Protein AF-A0A378A666-F1 (afdb_monomer_lite)

InterPro domains:
  IPR032808 DoxX family [PF07681] (12-89)

pLDDT: mean 76.1, std 9.98, range [51.34, 89.56]

Organism: Klebsiella pneumoniae (NCBI:txid573)

Foldseek 3Di:
DPDVVVVVVVLLVVLCVVLVVLVVVLVCCVVPVVVQLVVQVVLPDPCSSCLSVVSSCLSVVLSCCLNPVVDVCNVVSVVSVVVVVVVVVCSPPPPPPPPPVVVVVVVVVVVVPPPPDPD

Secondary structure (DSSP, 8-state):
---HHHHHHHHHHHHHHHHHHHHHHHHHHHHTHHHHHHHHHHTT-SSHHHHHHHHHHHHHHHHHHHHH-SSSTHHHHHHHHHHHHHHHHHHT--------HHHHHHHHHHHHSS-----

Sequence (119 aa):
MPNSTLFFITLCLSRVLVTFFFWMAGIYGVFHFAEIVQEMVTVGLPWPVLFAAGTIFCQLAGSALIVFNPAGYGWIGSGMLIVFTLLTIPLDTPSGPSVNPGALRNSILRLNTLPWSED

Structure (mmCIF, N/CA/C/O backbone):
data_AF-A0A378A666-F1
#
_entry.id   AF-A0A378A666-F1
#
loop_
_atom_site.group_PDB
_atom_site.id
_atom_site.type_symbol
_atom_site.label_atom_id
_atom_site.label_alt_id
_atom_site.label_comp_id
_atom_site.label_asym_id
_atom_site.label_entity_id
_atom_site.label_seq_id
_atom_site.pdbx_PDB_ins_code
_atom_site.Cartn_x
_atom_site.Cartn_y
_atom_site.Cartn_z
_atom_site.occupancy
_atom_site.B_iso_or_equiv
_atom_site.auth_seq_id
_atom_site.auth_comp_id
_atom_site.auth_asym_id
_atom_site.auth_atom_id
_atom_site.pdbx_PDB_model_num
ATOM 1 N N . MET A 1 1 ? 30.221 3.432 -21.638 1.00 53.62 1 MET A N 1
ATOM 2 C CA . MET A 1 1 ? 28.786 3.720 -21.850 1.00 53.62 1 MET A CA 1
ATOM 3 C C . MET A 1 1 ? 28.004 2.635 -21.123 1.00 53.62 1 MET A C 1
ATOM 5 O O . MET A 1 1 ? 28.224 1.476 -21.458 1.00 53.62 1 MET A O 1
ATOM 9 N N . PRO A 1 2 ? 27.215 2.940 -20.077 1.00 60.75 2 PRO A N 1
ATOM 10 C CA . PRO A 1 2 ? 26.399 1.918 -19.425 1.00 60.75 2 PRO A CA 1
ATOM 11 C C . PRO A 1 2 ? 25.432 1.324 -20.453 1.00 60.75 2 PRO A C 1
ATOM 13 O O . PRO A 1 2 ? 24.867 2.047 -21.271 1.00 60.75 2 PRO A O 1
ATOM 16 N N . ASN A 1 3 ? 25.303 -0.001 -20.447 1.00 73.19 3 ASN A N 1
ATOM 17 C CA . ASN A 1 3 ? 24.468 -0.735 -21.389 1.00 73.19 3 ASN A CA 1
ATOM 18 C C . ASN A 1 3 ? 23.008 -0.306 -21.160 1.00 73.19 3 ASN A C 1
ATOM 20 O O . ASN A 1 3 ? 22.442 -0.592 -20.104 1.00 73.19 3 ASN A O 1
ATOM 24 N N . SER A 1 4 ? 22.420 0.436 -22.098 1.00 71.50 4 SER A N 1
ATOM 25 C CA . SER A 1 4 ? 21.090 1.049 -21.951 1.00 71.50 4 SER A CA 1
ATOM 26 C C . SER A 1 4 ? 20.014 0.015 -21.607 1.00 71.50 4 SER A C 1
ATOM 28 O O . SER A 1 4 ? 19.128 0.286 -20.801 1.00 71.50 4 SER A O 1
ATOM 30 N N . THR A 1 5 ? 20.157 -1.212 -22.103 1.00 76.69 5 THR A N 1
ATOM 31 C CA . THR A 1 5 ? 19.301 -2.355 -21.765 1.00 76.69 5 THR A CA 1
ATOM 32 C C . THR A 1 5 ? 19.349 -2.724 -20.278 1.00 76.69 5 THR A C 1
ATOM 34 O O . THR A 1 5 ? 18.305 -2.964 -19.675 1.00 76.69 5 THR A O 1
ATOM 37 N N . LEU A 1 6 ? 20.530 -2.715 -19.646 1.00 76.75 6 LEU A N 1
ATOM 38 C CA . LEU A 1 6 ? 20.668 -3.007 -18.210 1.00 76.75 6 LEU A CA 1
ATOM 39 C C . LEU A 1 6 ? 19.999 -1.932 -17.348 1.00 76.75 6 LEU A C 1
ATOM 41 O O . LEU A 1 6 ? 19.416 -2.248 -16.311 1.00 76.75 6 LEU A O 1
ATOM 45 N N . PHE A 1 7 ? 20.047 -0.671 -17.785 1.00 78.12 7 PHE A N 1
ATOM 46 C CA . PHE A 1 7 ? 19.391 0.433 -17.087 1.00 78.12 7 PHE A CA 1
ATOM 47 C C . PHE A 1 7 ? 17.863 0.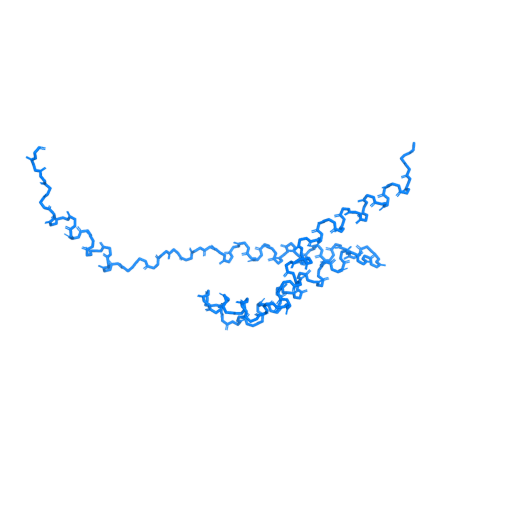280 -17.094 1.00 78.12 7 PHE A C 1
ATOM 49 O O . PHE A 1 7 ? 17.231 0.366 -16.041 1.00 78.12 7 PHE A O 1
ATOM 56 N N . PHE A 1 8 ? 17.272 -0.042 -18.250 1.00 77.06 8 PHE A N 1
ATOM 57 C CA . PHE A 1 8 ? 15.834 -0.319 -18.345 1.00 77.06 8 PHE A CA 1
ATOM 58 C C . PHE A 1 8 ? 15.418 -1.544 -17.526 1.00 77.06 8 PHE A C 1
ATOM 60 O O . PHE A 1 8 ? 14.419 -1.483 -16.808 1.00 77.06 8 PHE A O 1
ATOM 67 N N . ILE A 1 9 ? 16.200 -2.628 -17.571 1.00 81.88 9 ILE A N 1
ATOM 68 C CA . ILE A 1 9 ? 15.941 -3.832 -16.767 1.00 81.88 9 ILE A CA 1
ATOM 69 C C . ILE A 1 9 ? 15.967 -3.498 -15.272 1.00 81.88 9 ILE A C 1
ATOM 71 O O . ILE A 1 9 ? 15.044 -3.871 -14.555 1.00 81.88 9 ILE A O 1
ATOM 75 N N . THR A 1 10 ? 16.968 -2.748 -14.806 1.00 83.31 10 THR A N 1
ATOM 76 C CA . THR A 1 10 ? 17.103 -2.362 -13.389 1.00 83.31 10 THR A CA 1
ATOM 77 C C . THR A 1 10 ? 15.941 -1.471 -12.925 1.00 83.31 10 THR A C 1
ATOM 79 O O . THR A 1 10 ? 15.422 -1.641 -11.819 1.00 83.31 10 THR A O 1
ATOM 82 N N . LEU A 1 11 ? 15.466 -0.555 -13.776 1.00 80.81 11 LEU A N 1
ATOM 83 C CA . LEU A 1 11 ? 14.284 0.269 -13.491 1.00 80.81 11 LEU A CA 1
ATOM 84 C C . LEU A 1 11 ? 12.997 -0.560 -13.412 1.00 80.81 11 LEU A C 1
ATOM 86 O O . LEU A 1 11 ? 12.169 -0.328 -12.533 1.00 80.81 11 LEU A O 1
ATOM 90 N N . CYS A 1 12 ? 12.827 -1.538 -14.301 1.00 79.56 12 CYS A N 1
ATOM 91 C CA . CYS A 1 12 ? 11.683 -2.444 -14.243 1.00 79.56 12 CYS A CA 1
ATOM 92 C C . CYS A 1 12 ? 11.739 -3.322 -12.985 1.00 79.56 12 CYS A C 1
ATOM 94 O O . CYS A 1 12 ? 10.754 -3.409 -12.253 1.00 79.56 12 CYS A O 1
ATOM 96 N N . LEU A 1 13 ? 12.906 -3.905 -12.687 1.00 82.75 13 LEU A N 1
ATOM 97 C CA . LEU A 1 13 ? 13.102 -4.751 -11.509 1.00 82.75 13 LEU A CA 1
ATOM 98 C C . LEU A 1 13 ? 12.819 -3.994 -10.212 1.00 82.75 13 LEU A C 1
ATOM 100 O O . LEU A 1 13 ? 12.105 -4.498 -9.355 1.00 82.75 13 LEU A O 1
ATOM 104 N N . SER A 1 14 ? 13.350 -2.778 -10.071 1.00 82.50 14 SER A N 1
ATOM 105 C CA . SER A 1 14 ? 13.162 -1.975 -8.857 1.00 82.50 14 SER A CA 1
ATOM 106 C C . SER A 1 14 ? 11.693 -1.629 -8.610 1.00 82.50 14 SER A C 1
ATOM 108 O O . SER A 1 14 ? 11.233 -1.713 -7.475 1.00 82.50 14 SER A O 1
ATOM 110 N N . ARG A 1 15 ? 10.920 -1.325 -9.660 1.00 82.19 15 ARG A N 1
ATOM 111 C CA . ARG A 1 15 ? 9.472 -1.086 -9.540 1.00 82.19 15 ARG A CA 1
ATOM 112 C C . ARG A 1 15 ? 8.725 -2.329 -9.091 1.00 82.19 15 ARG A C 1
ATOM 114 O O . ARG A 1 15 ? 7.951 -2.250 -8.143 1.00 82.19 15 ARG A O 1
ATOM 121 N N . VAL A 1 16 ? 8.999 -3.471 -9.720 1.00 83.81 16 VAL A N 1
ATOM 122 C CA . VAL A 1 16 ? 8.386 -4.748 -9.333 1.00 83.81 16 VAL A CA 1
ATOM 123 C C . VAL A 1 16 ? 8.726 -5.078 -7.879 1.00 83.81 16 VAL A C 1
ATOM 125 O O . VAL A 1 16 ? 7.813 -5.334 -7.102 1.00 83.81 16 VAL A O 1
ATOM 128 N N . LEU A 1 17 ? 9.996 -4.963 -7.476 1.00 86.19 17 LEU A N 1
ATOM 129 C CA . LEU A 1 17 ? 10.443 -5.227 -6.104 1.00 86.19 17 LEU A CA 1
ATOM 130 C C . LEU A 1 17 ? 9.759 -4.324 -5.069 1.00 86.19 17 LEU A C 1
ATOM 132 O O . LEU A 1 17 ? 9.287 -4.821 -4.051 1.00 86.19 17 LEU A O 1
ATOM 136 N N . VAL A 1 18 ? 9.656 -3.017 -5.330 1.00 82.94 18 VAL A N 1
ATOM 137 C CA . VAL A 1 18 ? 8.990 -2.074 -4.412 1.00 82.94 18 VAL A CA 1
ATOM 138 C C . VAL A 1 18 ? 7.484 -2.344 -4.332 1.00 82.94 18 VAL A C 1
ATOM 140 O O . VAL A 1 18 ? 6.894 -2.270 -3.257 1.00 82.94 18 VAL A O 1
ATOM 143 N N . THR A 1 19 ? 6.847 -2.689 -5.453 1.00 86.44 19 THR A N 1
ATOM 144 C CA . THR A 1 19 ? 5.402 -2.974 -5.492 1.00 86.44 19 THR A CA 1
ATOM 145 C C . THR A 1 19 ? 5.020 -4.362 -4.986 1.00 86.44 19 THR A C 1
ATOM 147 O O . THR A 1 19 ? 3.859 -4.577 -4.645 1.00 86.44 19 THR A O 1
ATOM 150 N N . PHE A 1 20 ? 5.974 -5.290 -4.892 1.00 85.69 20 PHE A N 1
ATOM 151 C CA . PHE A 1 20 ? 5.718 -6.678 -4.511 1.00 85.69 20 PHE A CA 1
ATOM 152 C C . PHE A 1 20 ? 5.074 -6.799 -3.124 1.00 85.69 20 PHE A C 1
ATOM 154 O O . PHE A 1 20 ? 4.127 -7.564 -2.943 1.00 85.69 20 PHE A O 1
ATOM 161 N N . PHE A 1 21 ? 5.528 -5.987 -2.165 1.00 84.38 21 PHE A N 1
ATOM 162 C CA . PHE A 1 21 ? 4.942 -5.928 -0.825 1.00 84.38 21 PHE A CA 1
ATOM 163 C C . PHE A 1 21 ? 3.452 -5.544 -0.865 1.00 84.38 21 PHE A C 1
ATOM 165 O O . PHE A 1 21 ? 2.620 -6.186 -0.226 1.00 84.38 21 PHE A O 1
ATOM 172 N N . PHE A 1 22 ? 3.098 -4.553 -1.688 1.00 85.19 22 PHE A N 1
ATOM 173 C CA . PHE A 1 22 ? 1.717 -4.099 -1.867 1.00 85.19 22 PHE A CA 1
ATOM 174 C C . PHE A 1 22 ? 0.847 -5.116 -2.611 1.00 85.19 22 PHE A C 1
ATOM 176 O O . PHE A 1 22 ? -0.334 -5.243 -2.302 1.00 85.19 22 PHE A O 1
ATOM 183 N N . TRP A 1 23 ? 1.418 -5.867 -3.557 1.00 84.62 23 TRP A N 1
ATOM 184 C CA . TRP A 1 23 ? 0.717 -6.968 -4.225 1.00 84.62 23 TRP A CA 1
ATOM 185 C C . TRP A 1 23 ? 0.351 -8.076 -3.243 1.00 84.62 23 TRP A C 1
ATOM 187 O O . TRP A 1 23 ? -0.791 -8.526 -3.235 1.00 84.62 23 TRP A O 1
ATOM 197 N N . MET A 1 24 ? 1.292 -8.491 -2.392 1.00 84.94 24 MET A N 1
ATOM 198 C CA . MET A 1 24 ? 1.026 -9.507 -1.371 1.00 84.94 24 MET A CA 1
ATOM 199 C C . MET A 1 24 ? -0.054 -9.051 -0.386 1.00 84.94 24 MET A C 1
ATOM 201 O O . MET A 1 24 ? -0.998 -9.801 -0.141 1.00 84.94 24 MET A O 1
ATOM 205 N N . ALA A 1 25 ? 0.030 -7.813 0.106 1.00 83.81 25 ALA A N 1
ATOM 206 C CA . ALA A 1 25 ? -0.964 -7.250 1.019 1.00 83.81 25 ALA A CA 1
ATOM 207 C C . ALA A 1 25 ? -2.354 -7.099 0.366 1.00 83.81 25 ALA A C 1
ATOM 209 O O . ALA A 1 25 ? -3.364 -7.500 0.947 1.00 83.81 25 ALA A O 1
ATOM 210 N N . GLY A 1 26 ? -2.412 -6.605 -0.874 1.00 85.00 26 GLY A N 1
ATOM 211 C CA . GLY A 1 26 ? -3.665 -6.430 -1.604 1.00 85.00 26 GLY A CA 1
ATOM 212 C C . GLY A 1 26 ? -4.340 -7.760 -1.940 1.00 85.00 26 GLY A C 1
ATOM 213 O O . GLY A 1 26 ? -5.536 -7.915 -1.713 1.00 85.00 26 GLY A O 1
ATOM 214 N N . ILE A 1 27 ? -3.579 -8.748 -2.423 1.00 88.00 27 ILE A N 1
ATOM 215 C CA . ILE A 1 27 ? -4.097 -10.092 -2.718 1.00 88.00 27 ILE A CA 1
ATOM 216 C C . ILE A 1 27 ? -4.590 -10.771 -1.436 1.00 88.00 27 ILE A C 1
ATOM 218 O O . ILE A 1 27 ? -5.684 -11.335 -1.431 1.00 88.00 27 ILE A O 1
ATOM 222 N N . TYR A 1 28 ? -3.826 -10.676 -0.343 1.00 88.75 28 TYR A N 1
ATOM 223 C CA . TYR A 1 28 ? -4.255 -11.188 0.957 1.00 88.75 28 TYR A CA 1
ATOM 224 C C . TYR A 1 28 ? -5.600 -10.591 1.370 1.00 88.75 28 TYR A C 1
ATOM 226 O O . TYR A 1 28 ? -6.504 -11.337 1.744 1.00 88.75 28 TYR A O 1
ATOM 234 N N . GLY A 1 29 ? -5.764 -9.273 1.226 1.00 83.06 29 GLY A N 1
ATOM 235 C CA . GLY A 1 29 ? -7.003 -8.604 1.600 1.00 83.06 29 GLY A CA 1
ATOM 236 C C . GLY A 1 29 ? -8.196 -8.891 0.695 1.00 83.06 29 GLY A C 1
ATOM 237 O O . GLY A 1 29 ? -9.325 -8.879 1.179 1.00 83.06 29 GLY A O 1
ATOM 238 N N . VAL A 1 30 ? -7.981 -9.224 -0.580 1.00 87.38 30 VAL A N 1
ATOM 239 C CA . VAL A 1 30 ? -9.063 -9.713 -1.453 1.00 87.38 30 VAL A CA 1
ATOM 240 C C . VAL A 1 30 ? -9.582 -11.071 -0.971 1.00 87.38 30 VAL A C 1
ATOM 242 O O . VAL A 1 30 ? -10.793 -11.285 -0.952 1.00 87.38 30 VAL A O 1
ATOM 245 N N . PHE A 1 31 ? -8.693 -11.980 -0.560 1.00 89.56 31 PHE A N 1
ATOM 246 C CA . PHE A 1 31 ? -9.088 -13.320 -0.112 1.00 89.56 31 PHE A CA 1
ATOM 247 C C . PHE A 1 31 ? -9.587 -13.360 1.340 1.00 89.56 31 PHE A C 1
ATOM 249 O O . PHE A 1 31 ? -10.517 -14.106 1.636 1.00 89.56 31 PHE A O 1
ATOM 256 N N . HIS A 1 32 ? -9.031 -12.530 2.224 1.00 87.62 32 HIS A N 1
ATOM 257 C CA . HIS A 1 32 ? -9.361 -12.476 3.656 1.00 87.62 32 HIS A CA 1
ATOM 258 C C . HIS A 1 32 ? -10.107 -11.185 4.016 1.00 87.62 32 HIS A C 1
ATOM 260 O O . HIS A 1 32 ? -9.911 -10.600 5.080 1.00 87.62 32 HIS A O 1
ATOM 266 N N . PHE A 1 33 ? -10.987 -10.721 3.123 1.00 85.75 33 PHE A N 1
ATOM 267 C CA . PHE A 1 33 ? -11.710 -9.460 3.305 1.00 85.75 33 PHE A CA 1
ATOM 268 C C . PHE A 1 33 ? -12.516 -9.423 4.610 1.00 85.75 33 PHE A C 1
ATOM 270 O O . PHE A 1 33 ? -12.515 -8.418 5.316 1.00 85.75 33 PHE A O 1
ATOM 277 N N . ALA A 1 34 ? -13.181 -10.531 4.949 1.00 83.44 34 ALA A N 1
ATOM 278 C CA . ALA A 1 34 ? -13.995 -10.633 6.156 1.00 83.44 34 ALA A CA 1
ATOM 279 C C . ALA A 1 34 ? -13.162 -10.464 7.436 1.00 83.44 34 ALA A C 1
ATOM 281 O O . ALA A 1 34 ? -13.587 -9.755 8.343 1.00 83.44 34 ALA A O 1
ATOM 282 N N . GLU A 1 35 ? -11.967 -11.057 7.481 1.00 84.75 35 GLU A N 1
ATOM 283 C CA . GLU A 1 35 ? -11.050 -10.939 8.618 1.00 84.75 35 GLU A CA 1
ATOM 284 C C . GLU A 1 35 ? -10.578 -9.492 8.785 1.00 84.75 35 GLU A C 1
ATOM 286 O O . GLU A 1 35 ? -10.670 -8.938 9.875 1.00 84.75 35 GLU A O 1
ATOM 291 N N . ILE A 1 36 ? -10.195 -8.825 7.690 1.00 83.12 36 ILE A N 1
ATOM 292 C CA . ILE A 1 36 ? -9.774 -7.415 7.723 1.00 83.12 36 ILE A CA 1
ATOM 293 C C . ILE A 1 36 ? -10.907 -6.502 8.203 1.00 83.12 36 ILE A C 1
ATOM 295 O O . ILE A 1 36 ? -10.676 -5.581 8.985 1.00 83.12 36 ILE A O 1
ATOM 299 N N . VAL A 1 37 ? -12.142 -6.746 7.760 1.00 85.19 37 VAL A N 1
ATOM 300 C CA . VAL A 1 37 ? -13.300 -5.981 8.238 1.00 85.19 37 VAL A CA 1
ATOM 301 C C . VAL A 1 37 ? -13.537 -6.228 9.727 1.00 85.19 37 VAL A C 1
ATOM 303 O O . VAL A 1 37 ? -13.837 -5.271 10.438 1.00 85.19 37 VAL A O 1
ATOM 306 N N . GLN A 1 38 ? -13.385 -7.464 10.215 1.00 82.44 38 GLN A N 1
ATOM 307 C CA . GLN A 1 38 ? -13.514 -7.754 11.645 1.00 82.44 38 GLN A CA 1
ATOM 308 C C . GLN A 1 38 ? -12.451 -7.034 12.473 1.00 82.44 38 GLN A C 1
ATOM 310 O O . GLN A 1 38 ? -12.811 -6.422 13.475 1.00 82.44 38 GLN A O 1
ATOM 315 N N . GLU A 1 39 ? -11.195 -7.012 12.029 1.00 81.25 39 GLU A N 1
ATOM 316 C CA . GLU A 1 39 ? -10.137 -6.237 12.691 1.00 81.25 39 GLU A CA 1
ATOM 317 C C . GLU A 1 39 ? -10.448 -4.729 12.691 1.00 81.25 39 GLU A C 1
ATOM 319 O O . GLU A 1 39 ? -10.248 -4.027 13.675 1.00 81.25 39 GLU A O 1
ATOM 324 N N . MET A 1 40 ? -11.040 -4.188 11.626 1.00 80.00 40 MET A N 1
ATOM 325 C CA . MET A 1 40 ? -11.441 -2.773 11.621 1.00 80.00 40 MET A CA 1
ATOM 326 C C . MET A 1 40 ? -12.664 -2.485 12.508 1.00 80.00 40 MET A C 1
ATOM 328 O O . MET A 1 40 ? -12.819 -1.366 13.005 1.00 80.00 40 MET A O 1
ATOM 332 N N . VAL A 1 41 ? -13.529 -3.482 12.725 1.00 80.75 41 VAL A N 1
ATOM 333 C CA . VAL A 1 41 ? -14.641 -3.410 13.685 1.00 80.75 41 VAL A CA 1
ATOM 334 C C . VAL A 1 41 ? -14.115 -3.437 15.121 1.00 80.75 41 VAL A C 1
ATOM 336 O O . VAL A 1 41 ? -14.611 -2.668 15.943 1.00 80.75 41 VAL A O 1
ATOM 339 N N . THR A 1 42 ? -13.112 -4.266 15.434 1.00 75.75 42 THR A N 1
ATOM 340 C CA . THR A 1 42 ? -12.510 -4.320 16.782 1.00 75.75 42 THR A CA 1
ATOM 341 C C . THR A 1 42 ? -11.777 -3.025 17.131 1.00 75.75 42 THR A C 1
ATOM 343 O O . THR A 1 42 ? -11.839 -2.587 18.279 1.00 75.75 42 THR A O 1
ATOM 346 N N . VAL A 1 43 ? -11.173 -2.361 16.140 1.00 75.44 43 VAL A N 1
ATOM 347 C CA . VAL A 1 43 ? -10.547 -1.032 16.284 1.00 75.44 43 VAL A CA 1
ATOM 348 C C . VAL A 1 43 ? -11.593 0.101 16.375 1.00 75.44 43 VAL A C 1
ATOM 350 O O . VAL A 1 43 ? -11.274 1.221 16.768 1.00 75.44 43 VAL A O 1
ATOM 353 N N . GLY A 1 44 ? -12.870 -0.176 16.086 1.00 74.56 44 GLY A N 1
ATOM 354 C CA . GLY A 1 44 ? -13.972 0.773 16.277 1.00 74.56 44 GLY A CA 1
ATOM 355 C C . GLY A 1 44 ? -14.096 1.838 15.183 1.00 74.56 44 GLY A C 1
ATOM 356 O O . GLY A 1 44 ? -14.631 2.920 15.438 1.00 74.56 44 GLY A O 1
ATOM 357 N N . LEU A 1 45 ? -13.619 1.563 13.962 1.00 73.94 45 LEU A N 1
ATOM 358 C CA . LEU A 1 45 ? -13.767 2.503 12.848 1.00 73.94 45 LEU A CA 1
ATOM 359 C C . LEU A 1 45 ? -15.250 2.672 12.470 1.00 73.94 45 LEU A C 1
ATOM 361 O O . LEU A 1 45 ? -15.965 1.676 12.358 1.00 73.94 45 LEU A O 1
ATOM 365 N N . PRO A 1 46 ? -15.722 3.903 12.186 1.00 74.56 46 PRO A N 1
ATOM 366 C CA . PRO A 1 46 ? -17.129 4.156 11.886 1.00 74.56 46 PRO A CA 1
ATOM 367 C C . PRO A 1 46 ? -17.615 3.426 10.628 1.00 74.56 46 PRO A C 1
ATOM 369 O O . PRO A 1 46 ? -18.771 3.024 10.608 1.00 74.56 46 PRO A O 1
ATOM 372 N N . TRP A 1 47 ? -16.753 3.209 9.618 1.00 78.19 47 TRP A N 1
ATOM 373 C CA . TRP A 1 47 ? -17.077 2.562 8.329 1.00 78.19 47 TRP A CA 1
ATOM 374 C C . TRP A 1 47 ? -16.040 1.482 7.915 1.00 78.19 47 TRP A C 1
ATOM 376 O O . TRP A 1 47 ? -15.324 1.638 6.922 1.00 78.19 47 TRP A O 1
ATOM 386 N N . PRO A 1 48 ? -15.961 0.350 8.638 1.00 79.44 48 PRO A N 1
ATOM 387 C CA . PRO A 1 48 ? -14.867 -0.626 8.527 1.00 79.44 48 PRO A CA 1
ATOM 388 C C . PRO A 1 48 ? -14.785 -1.288 7.143 1.00 79.44 48 PRO A C 1
ATOM 390 O O . PRO A 1 48 ? -13.702 -1.492 6.605 1.00 79.44 48 PRO A O 1
ATOM 393 N N . VAL A 1 49 ? -15.930 -1.532 6.502 1.00 83.31 49 VAL A N 1
ATOM 394 C CA . VAL A 1 49 ? -15.999 -2.119 5.152 1.00 83.31 49 VAL A CA 1
ATOM 395 C C . VAL A 1 49 ? -15.366 -1.206 4.099 1.00 83.31 49 VAL A C 1
ATOM 397 O O . VAL A 1 49 ? -14.668 -1.681 3.206 1.00 83.31 49 VAL A O 1
ATOM 400 N N . LEU A 1 50 ? -15.581 0.109 4.198 1.00 83.50 50 LEU A N 1
ATOM 401 C CA . LEU A 1 50 ? -15.076 1.064 3.210 1.00 83.50 50 LEU A CA 1
ATOM 402 C C . LEU A 1 50 ? -13.600 1.377 3.405 1.00 83.50 50 LEU A C 1
ATOM 404 O O . LEU A 1 50 ? -12.888 1.545 2.418 1.00 83.50 50 LEU A O 1
ATOM 408 N N . PHE A 1 51 ? -13.120 1.380 4.647 1.00 82.50 51 PHE A N 1
ATOM 409 C CA . PHE A 1 51 ? -11.689 1.474 4.922 1.00 82.50 51 PHE A CA 1
ATOM 410 C C . PHE A 1 51 ? -10.937 0.216 4.465 1.00 82.50 51 PHE A C 1
ATOM 412 O O . PHE A 1 51 ? -9.890 0.345 3.826 1.00 82.50 51 PHE A O 1
ATOM 419 N N . ALA A 1 52 ? -11.489 -0.982 4.688 1.00 85.12 52 ALA A N 1
ATOM 420 C CA . ALA A 1 52 ? -10.910 -2.234 4.198 1.00 85.12 52 ALA A CA 1
ATOM 421 C C . ALA A 1 52 ? -10.862 -2.259 2.664 1.00 85.12 52 ALA A C 1
ATOM 423 O O . ALA A 1 52 ? -9.803 -2.466 2.069 1.00 85.12 52 ALA A O 1
ATOM 424 N N . ALA A 1 53 ? -11.991 -1.966 2.012 1.00 85.38 53 ALA A N 1
ATOM 425 C CA . ALA A 1 53 ? -12.076 -1.938 0.555 1.00 85.38 53 ALA A CA 1
ATOM 426 C C . ALA A 1 53 ? -11.177 -0.850 -0.054 1.00 85.38 53 ALA A C 1
ATOM 428 O O . ALA A 1 53 ? -10.474 -1.112 -1.028 1.00 85.38 53 ALA A O 1
ATOM 429 N N . GLY A 1 54 ? -11.148 0.349 0.537 1.00 85.56 54 GLY A N 1
ATOM 430 C CA . GLY A 1 54 ? -10.292 1.454 0.103 1.00 85.56 54 GLY A CA 1
ATOM 431 C C . GLY A 1 54 ? -8.803 1.137 0.241 1.00 85.56 54 GLY A C 1
ATOM 432 O O . GLY A 1 54 ? -8.024 1.468 -0.650 1.00 85.56 54 GLY A O 1
ATOM 433 N N . THR A 1 55 ? -8.419 0.427 1.303 1.00 86.38 55 THR A N 1
ATOM 434 C CA . THR A 1 55 ? -7.049 -0.057 1.521 1.00 86.38 55 THR A CA 1
ATOM 435 C C . THR A 1 55 ? -6.633 -1.050 0.443 1.00 86.38 55 THR A C 1
ATOM 437 O O . THR A 1 55 ? -5.622 -0.849 -0.228 1.00 86.38 55 THR A O 1
ATOM 440 N N . ILE A 1 56 ? -7.441 -2.086 0.224 1.00 88.19 56 ILE A N 1
ATOM 441 C CA . ILE A 1 56 ? -7.170 -3.124 -0.778 1.00 88.19 56 ILE A CA 1
ATOM 442 C C . ILE A 1 56 ? -7.107 -2.508 -2.175 1.00 88.19 56 ILE A C 1
ATOM 444 O O . ILE A 1 56 ? -6.171 -2.771 -2.933 1.00 88.19 56 ILE A O 1
ATOM 448 N N . PHE A 1 57 ? -8.061 -1.631 -2.492 1.00 88.25 57 PHE A N 1
ATOM 449 C CA . PHE A 1 57 ? -8.079 -0.897 -3.749 1.00 88.25 57 PHE A CA 1
ATOM 450 C C . PHE A 1 57 ? -6.832 -0.027 -3.908 1.00 88.25 57 PHE A C 1
ATOM 452 O O . PHE A 1 57 ? -6.207 -0.060 -4.961 1.00 88.25 57 PHE A O 1
ATOM 459 N N . CYS A 1 58 ? -6.422 0.713 -2.876 1.00 87.75 58 CYS A N 1
ATOM 460 C CA . CYS A 1 58 ? -5.232 1.556 -2.935 1.00 87.75 58 CYS A CA 1
ATOM 461 C C . CYS A 1 58 ? -3.961 0.734 -3.183 1.00 87.75 58 CYS A C 1
ATOM 463 O O . CYS A 1 58 ? -3.163 1.083 -4.055 1.00 87.75 58 CYS A O 1
ATOM 465 N N . GLN A 1 59 ? -3.806 -0.385 -2.475 1.00 86.62 59 GLN A N 1
ATOM 466 C CA . GLN A 1 59 ? -2.643 -1.259 -2.596 1.00 86.62 59 GLN A CA 1
ATOM 467 C C . GLN A 1 59 ? -2.571 -1.921 -3.976 1.00 86.62 59 GLN A C 1
ATOM 469 O O . GLN A 1 59 ? -1.516 -1.882 -4.610 1.00 86.62 59 GLN A O 1
ATOM 474 N N . LEU A 1 60 ? -3.680 -2.461 -4.490 1.00 86.69 60 LEU A N 1
ATOM 475 C CA . LEU A 1 60 ? -3.732 -3.094 -5.815 1.00 86.69 60 LEU A CA 1
ATOM 476 C C . LEU A 1 60 ? -3.667 -2.077 -6.958 1.00 86.69 60 LEU A C 1
ATOM 478 O O . LEU A 1 60 ? -2.853 -2.230 -7.865 1.00 86.69 60 LEU A O 1
ATOM 482 N N . ALA A 1 61 ? -4.479 -1.020 -6.921 1.00 84.81 61 ALA A N 1
ATOM 483 C CA . ALA A 1 61 ? -4.517 -0.022 -7.987 1.00 84.81 61 ALA A CA 1
ATOM 484 C C . ALA A 1 61 ? -3.229 0.812 -8.030 1.00 84.81 61 ALA A C 1
ATOM 486 O O . ALA A 1 61 ? -2.687 1.040 -9.111 1.00 84.81 61 ALA A O 1
ATOM 487 N N . GLY A 1 62 ? -2.700 1.224 -6.871 1.00 81.00 62 GLY A N 1
ATOM 488 C CA . GLY A 1 62 ? -1.458 1.995 -6.772 1.00 81.00 62 GLY A CA 1
ATOM 489 C C . GLY A 1 62 ? -0.240 1.200 -7.240 1.00 81.00 62 GLY A C 1
ATOM 490 O O . GLY A 1 62 ? 0.579 1.716 -8.005 1.00 81.00 62 GLY A O 1
ATOM 491 N N . SER A 1 63 ? -0.147 -0.076 -6.856 1.00 82.31 63 SER A N 1
ATOM 492 C CA . SER A 1 63 ? 0.937 -0.954 -7.305 1.00 82.31 63 SER A CA 1
ATOM 493 C C . SER A 1 63 ? 0.823 -1.322 -8.788 1.00 82.31 63 SER A C 1
ATOM 495 O O . SER A 1 63 ? 1.826 -1.267 -9.503 1.00 82.31 63 SER A O 1
ATOM 497 N N . ALA A 1 64 ? -0.382 -1.607 -9.290 1.00 82.31 64 ALA A N 1
ATOM 498 C CA . ALA A 1 64 ? -0.614 -1.838 -10.714 1.00 82.31 64 ALA A CA 1
ATOM 499 C C . ALA A 1 64 ? -0.230 -0.608 -11.555 1.00 82.31 64 ALA A C 1
ATOM 501 O O . ALA A 1 64 ? 0.451 -0.757 -12.569 1.00 82.31 64 ALA A O 1
ATOM 502 N N . LEU A 1 65 ? -0.570 0.612 -11.116 1.00 81.94 65 LEU A N 1
ATOM 503 C CA . LEU A 1 65 ? -0.196 1.845 -11.823 1.00 81.94 65 LEU A CA 1
ATOM 504 C C . LEU A 1 65 ? 1.327 2.021 -11.955 1.00 81.94 65 LEU A C 1
ATOM 506 O O . LEU A 1 65 ? 1.811 2.462 -13.001 1.00 81.94 65 LEU A O 1
ATOM 510 N N . ILE A 1 66 ? 2.084 1.681 -10.905 1.00 81.38 66 ILE A N 1
ATOM 511 C CA . ILE A 1 66 ? 3.554 1.767 -10.897 1.00 81.38 66 ILE A CA 1
ATOM 512 C C . ILE A 1 66 ? 4.174 0.733 -11.846 1.00 81.38 66 ILE A C 1
ATOM 514 O O . ILE A 1 66 ? 5.132 1.060 -12.554 1.00 81.38 66 ILE A O 1
ATOM 518 N N . VAL A 1 67 ? 3.633 -0.492 -11.879 1.00 77.50 67 VAL A N 1
ATOM 519 C CA . VAL A 1 67 ? 4.133 -1.586 -12.731 1.00 77.50 67 VAL A CA 1
ATOM 520 C C . VAL A 1 67 ? 3.800 -1.345 -14.202 1.00 77.50 67 VAL A C 1
ATOM 522 O O . VAL A 1 67 ? 4.693 -1.415 -15.045 1.00 77.50 67 VAL A O 1
ATOM 525 N N . PHE A 1 68 ? 2.544 -1.019 -14.522 1.00 73.75 68 PHE A N 1
ATOM 526 C CA . PHE A 1 68 ? 2.114 -0.821 -15.909 1.00 73.75 68 PHE A CA 1
ATOM 527 C C . PHE A 1 68 ? 2.689 0.452 -16.537 1.00 73.75 68 PHE A C 1
ATOM 529 O O . PHE A 1 68 ? 2.828 0.497 -17.755 1.00 73.75 68 PHE A O 1
ATOM 536 N N . ASN A 1 69 ? 3.017 1.471 -15.728 1.00 71.75 69 ASN A N 1
ATOM 537 C CA . ASN A 1 69 ? 3.638 2.742 -16.127 1.00 71.75 69 ASN A CA 1
ATOM 538 C C . ASN A 1 69 ? 3.345 3.193 -17.584 1.00 71.75 69 ASN A C 1
ATOM 540 O O . ASN A 1 69 ? 4.286 3.407 -18.356 1.00 71.75 69 ASN A O 1
ATOM 544 N N . PRO A 1 70 ? 2.069 3.365 -17.979 1.00 61.22 70 PRO A N 1
ATOM 545 C CA . PRO A 1 70 ? 1.698 3.510 -19.388 1.00 61.22 70 PRO A CA 1
ATOM 546 C C . PRO A 1 70 ? 2.243 4.781 -20.066 1.00 61.22 70 PRO A C 1
ATOM 548 O O . PRO A 1 70 ? 2.339 4.817 -21.286 1.00 61.22 70 PRO A O 1
ATOM 551 N N . ALA A 1 71 ? 2.633 5.815 -19.304 1.00 58.50 71 ALA A N 1
ATOM 552 C CA . ALA A 1 71 ? 3.221 7.049 -19.851 1.00 58.50 71 ALA A CA 1
ATOM 553 C C . ALA A 1 71 ? 4.081 7.852 -18.843 1.00 58.50 71 ALA A C 1
ATOM 555 O O . ALA A 1 71 ? 4.198 9.068 -18.955 1.00 58.50 71 ALA A O 1
ATOM 556 N N . GLY A 1 72 ? 4.660 7.211 -17.818 1.00 64.94 72 GLY A N 1
ATOM 557 C CA . GLY A 1 72 ? 5.381 7.914 -16.735 1.00 64.94 72 GLY A CA 1
ATOM 558 C C . GLY A 1 72 ? 4.526 8.229 -15.497 1.00 64.94 72 GLY A C 1
ATOM 559 O O . GLY A 1 72 ? 5.041 8.735 -14.502 1.00 64.94 72 GLY A O 1
ATOM 560 N N . TYR A 1 73 ? 3.241 7.861 -15.513 1.00 65.31 73 TYR A N 1
ATOM 561 C CA . TYR A 1 73 ? 2.294 8.064 -14.409 1.00 65.31 73 TYR A CA 1
ATOM 562 C C . TYR A 1 73 ? 2.526 7.179 -13.175 1.00 65.31 73 TYR A C 1
ATOM 564 O O . TYR A 1 73 ? 1.742 7.248 -12.229 1.00 65.31 73 TYR A O 1
ATOM 572 N N . GLY A 1 74 ? 3.609 6.394 -13.121 1.00 70.56 74 GLY A N 1
ATOM 573 C CA . GLY A 1 74 ? 3.984 5.665 -11.904 1.00 70.56 74 GLY A CA 1
ATOM 574 C C . GLY A 1 74 ? 4.092 6.574 -10.668 1.00 70.56 74 GLY A C 1
ATOM 575 O O . GLY A 1 74 ? 3.805 6.136 -9.561 1.00 70.56 74 GLY A O 1
ATOM 576 N N . TRP A 1 75 ? 4.384 7.865 -10.863 1.00 74.44 75 TRP A N 1
ATOM 577 C CA . TRP A 1 75 ? 4.401 8.884 -9.808 1.00 74.44 75 TRP A CA 1
ATOM 578 C C . TRP A 1 75 ? 3.049 9.066 -9.109 1.00 74.44 75 TRP A C 1
ATOM 580 O O . TRP A 1 75 ? 3.020 9.277 -7.900 1.00 74.44 75 TRP A O 1
ATOM 590 N N . ILE A 1 76 ? 1.935 8.946 -9.841 1.00 79.38 76 ILE A N 1
ATOM 591 C CA . ILE A 1 76 ? 0.587 9.041 -9.261 1.00 79.38 76 ILE A CA 1
ATOM 592 C C . ILE A 1 76 ? 0.331 7.832 -8.360 1.00 79.38 76 ILE A C 1
ATOM 594 O O . ILE A 1 76 ? -0.128 7.997 -7.233 1.00 79.38 76 ILE A O 1
ATOM 598 N N . GLY A 1 77 ? 0.701 6.632 -8.817 1.00 78.31 77 GLY A N 1
ATOM 599 C CA . GLY A 1 77 ? 0.613 5.417 -8.004 1.00 78.31 77 GLY A CA 1
ATOM 600 C C . GLY A 1 77 ? 1.469 5.508 -6.738 1.00 78.31 77 GLY A C 1
ATOM 601 O O . GLY A 1 77 ? 0.983 5.220 -5.646 1.00 78.31 77 GLY A O 1
ATOM 602 N N . SER A 1 78 ? 2.711 5.993 -6.853 1.00 79.50 78 SER A N 1
ATOM 603 C CA . SER A 1 78 ? 3.591 6.203 -5.695 1.00 79.50 78 SER A CA 1
ATOM 604 C C . SER A 1 78 ? 3.040 7.247 -4.725 1.00 79.50 78 SER A C 1
ATOM 606 O O . SER A 1 78 ? 3.054 7.008 -3.522 1.00 79.50 78 SER A O 1
ATOM 608 N N . GLY A 1 79 ? 2.508 8.368 -5.219 1.00 81.69 79 GLY A N 1
ATOM 609 C CA . GLY A 1 79 ? 1.876 9.387 -4.380 1.00 81.69 79 GLY A CA 1
ATOM 610 C C . GLY A 1 79 ? 0.675 8.839 -3.610 1.00 81.69 79 GLY A C 1
ATOM 611 O O . GLY A 1 79 ? 0.560 9.072 -2.409 1.00 81.69 79 GLY A O 1
ATOM 612 N N . MET A 1 80 ? -0.170 8.043 -4.269 1.00 82.19 80 MET A N 1
ATOM 613 C CA . MET A 1 80 ? -1.336 7.422 -3.637 1.00 82.19 80 MET A CA 1
ATOM 614 C C . MET A 1 80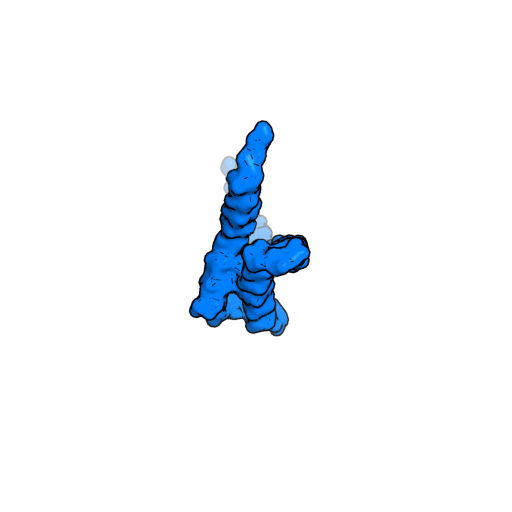 ? -0.930 6.454 -2.516 1.00 82.19 80 MET A C 1
ATOM 616 O O . MET A 1 80 ? -1.494 6.519 -1.426 1.00 82.19 80 MET A O 1
ATOM 620 N N . LEU A 1 81 ? 0.091 5.619 -2.749 1.00 82.38 81 LEU A N 1
ATOM 621 C CA . LEU A 1 81 ? 0.612 4.687 -1.742 1.00 82.38 81 LEU A CA 1
ATOM 622 C C . LEU A 1 81 ? 1.313 5.404 -0.579 1.00 82.38 81 LEU A C 1
ATOM 624 O O . LEU A 1 81 ? 1.155 4.987 0.567 1.00 82.38 81 LEU A O 1
ATOM 628 N N . ILE A 1 82 ? 2.057 6.484 -0.840 1.00 82.88 82 ILE A N 1
ATOM 629 C CA . ILE A 1 82 ? 2.719 7.283 0.207 1.00 82.88 82 ILE A CA 1
ATOM 630 C C . ILE A 1 82 ? 1.680 7.952 1.103 1.00 82.88 82 ILE A C 1
ATOM 632 O O . ILE A 1 82 ? 1.786 7.856 2.322 1.00 82.88 82 ILE A O 1
ATOM 636 N N . VAL A 1 83 ? 0.672 8.599 0.512 1.00 84.44 83 VAL A N 1
ATOM 637 C CA . VAL A 1 83 ? -0.415 9.237 1.267 1.00 84.44 83 VAL A CA 1
ATOM 638 C C . VAL A 1 83 ? -1.166 8.189 2.079 1.00 84.44 83 VAL A C 1
ATOM 640 O O . VAL A 1 83 ? -1.352 8.377 3.274 1.00 84.44 83 VAL A O 1
ATOM 643 N N . PHE A 1 84 ? -1.517 7.055 1.471 1.00 82.31 84 PHE A N 1
ATOM 644 C CA . PHE A 1 84 ? -2.145 5.941 2.177 1.00 82.31 84 PHE A CA 1
ATOM 645 C C . PHE A 1 84 ? -1.309 5.476 3.379 1.00 82.31 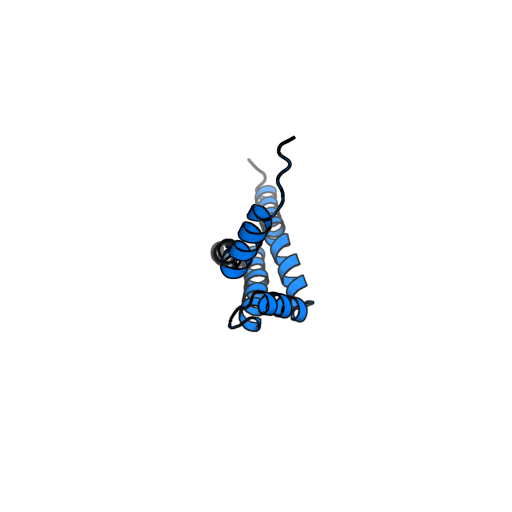84 PHE A C 1
ATOM 647 O O . PHE A 1 84 ? -1.822 5.414 4.491 1.00 82.31 84 PHE A O 1
ATOM 654 N N . THR A 1 85 ? -0.008 5.255 3.177 1.00 80.69 85 THR A N 1
ATOM 655 C CA . THR A 1 85 ? 0.917 4.814 4.233 1.00 80.69 85 THR A CA 1
ATOM 656 C C . THR A 1 85 ? 1.024 5.852 5.357 1.00 80.69 85 THR A C 1
ATOM 658 O O . THR A 1 85 ? 0.942 5.509 6.537 1.00 80.69 85 THR A O 1
ATOM 661 N N . LEU A 1 86 ? 1.153 7.134 5.002 1.00 79.50 86 LEU A N 1
ATOM 662 C CA . LEU A 1 86 ? 1.193 8.251 5.948 1.00 79.50 86 LEU A CA 1
ATOM 663 C C . LEU A 1 86 ? -0.114 8.449 6.703 1.00 79.50 86 LEU A C 1
ATOM 665 O O . LEU A 1 86 ? -0.067 8.984 7.800 1.00 79.50 86 LEU A O 1
ATOM 669 N N . LEU A 1 87 ? -1.257 8.066 6.137 1.00 73.88 87 LEU A N 1
ATOM 670 C CA . LEU A 1 87 ? -2.530 8.090 6.850 1.00 73.88 87 LEU A CA 1
ATOM 671 C C . LEU A 1 87 ? -2.656 6.889 7.787 1.00 73.88 87 LEU A C 1
ATOM 673 O O . LEU A 1 87 ? -3.200 7.043 8.870 1.00 73.88 87 LEU A O 1
ATOM 677 N N . THR A 1 88 ? -2.127 5.721 7.425 1.00 68.38 88 THR A N 1
ATOM 678 C CA . THR A 1 88 ? -2.196 4.526 8.280 1.00 68.38 88 THR A CA 1
ATOM 679 C C . THR A 1 88 ? -1.249 4.560 9.484 1.00 68.38 88 THR A C 1
ATOM 681 O O . THR A 1 88 ? -1.625 4.069 10.539 1.00 68.38 88 THR A O 1
ATOM 684 N N . ILE A 1 89 ? -0.065 5.179 9.384 1.00 71.81 89 ILE A N 1
ATOM 685 C CA . ILE A 1 89 ? 0.894 5.280 10.507 1.00 71.81 89 ILE A CA 1
ATOM 686 C C . ILE A 1 89 ? 0.333 6.038 11.739 1.00 71.81 89 ILE A C 1
ATOM 688 O O . ILE A 1 89 ? 0.464 5.532 12.850 1.00 71.81 89 ILE A O 1
ATOM 692 N N . PRO A 1 90 ? -0.278 7.234 11.612 1.00 62.44 90 PRO A N 1
ATOM 693 C CA . PRO A 1 90 ? -0.806 7.981 12.753 1.00 62.44 90 PRO A CA 1
ATOM 694 C C . PRO A 1 90 ? -2.131 7.431 13.299 1.00 62.44 90 PRO A C 1
ATOM 696 O O . PRO A 1 90 ? -2.509 7.816 14.404 1.00 62.44 90 PRO A O 1
ATOM 699 N N . LEU A 1 91 ? -2.831 6.541 12.582 1.00 57.09 91 LEU A N 1
ATOM 700 C CA . LEU A 1 91 ? -4.078 5.929 13.071 1.00 57.09 91 LEU A CA 1
ATOM 701 C C . LEU A 1 91 ? -3.848 4.917 14.202 1.00 57.09 91 LEU A C 1
ATOM 703 O O . LEU A 1 91 ? -4.743 4.727 15.015 1.00 57.09 91 LEU A O 1
ATOM 707 N N . ASP A 1 92 ? -2.643 4.355 14.309 1.00 55.50 92 ASP A N 1
ATOM 708 C CA . ASP A 1 92 ? -2.218 3.518 15.438 1.00 55.50 92 ASP A CA 1
ATOM 709 C C . ASP A 1 92 ? -1.665 4.338 16.614 1.00 55.50 92 ASP A C 1
ATOM 711 O O . ASP A 1 92 ? -1.032 3.785 17.516 1.00 55.50 92 ASP A O 1
ATOM 715 N N . THR A 1 93 ? -1.882 5.663 16.653 1.00 51.50 93 THR A N 1
ATOM 716 C CA . THR A 1 93 ? -1.642 6.385 17.906 1.00 51.50 93 THR A CA 1
ATOM 717 C C . THR A 1 93 ? -2.650 5.882 18.932 1.00 51.50 93 THR A C 1
ATOM 719 O O . THR A 1 93 ? -3.851 6.115 18.772 1.00 51.50 93 THR A O 1
ATOM 722 N N . PRO A 1 94 ? -2.202 5.189 19.996 1.00 52.94 94 PRO A N 1
ATOM 723 C CA . PRO A 1 94 ? -3.113 4.736 21.017 1.00 52.94 94 PRO A CA 1
ATOM 724 C C . PRO A 1 94 ? -3.693 6.008 21.619 1.00 52.94 94 PRO A C 1
ATOM 726 O O . PRO A 1 94 ? -2.971 6.791 22.247 1.00 52.94 94 PRO A O 1
ATOM 729 N N . SER A 1 95 ? -5.002 6.221 21.483 1.00 57.66 95 SER A N 1
ATOM 730 C CA . SER A 1 95 ? -5.704 6.833 22.600 1.00 57.66 95 SER A CA 1
ATOM 731 C C . SER A 1 95 ? -5.307 5.961 23.784 1.00 57.66 95 SER A C 1
ATOM 733 O O . SER A 1 95 ? -5.607 4.765 23.769 1.00 57.66 95 SER A O 1
ATOM 735 N N . GLY A 1 96 ? -4.476 6.507 24.677 1.00 58.47 96 GLY A N 1
ATOM 736 C CA . GLY A 1 96 ? -3.820 5.744 25.734 1.00 58.47 96 GLY A CA 1
ATOM 737 C C . GLY A 1 96 ? -4.815 4.853 26.476 1.00 58.47 96 GLY A C 1
ATOM 738 O O . GLY A 1 96 ? -6.021 5.106 26.386 1.00 58.47 96 GLY A O 1
ATOM 739 N N . PRO A 1 97 ? -4.344 3.820 27.206 1.00 56.06 97 PRO A N 1
ATOM 740 C CA . PRO A 1 97 ? -5.234 2.946 27.959 1.00 56.06 97 PRO A CA 1
ATOM 741 C C . PRO A 1 97 ? -6.259 3.823 28.664 1.00 56.06 97 PRO A C 1
ATOM 743 O O . PRO A 1 97 ? -5.883 4.810 29.301 1.00 56.06 97 PRO A O 1
ATOM 746 N N . SER A 1 98 ? -7.544 3.535 28.473 1.00 59.44 98 SER A N 1
ATOM 747 C CA . SER A 1 98 ? -8.627 4.180 29.199 1.00 59.44 98 SER A CA 1
ATOM 748 C C . SER A 1 98 ? -8.449 3.803 30.666 1.00 59.44 98 SER A C 1
ATOM 750 O O . SER A 1 98 ? -9.043 2.858 31.183 1.00 59.44 98 SER A O 1
ATOM 752 N N . VAL A 1 99 ? -7.526 4.504 31.331 1.00 62.78 99 VAL A N 1
ATOM 753 C CA . VAL A 1 99 ? -7.217 4.353 32.742 1.00 62.78 99 VAL A CA 1
ATOM 754 C C . VAL A 1 99 ? -8.472 4.815 33.444 1.00 62.78 99 VAL A C 1
ATOM 756 O O . VAL A 1 99 ? -8.715 6.009 33.581 1.00 62.78 99 VAL A O 1
ATOM 759 N N . ASN A 1 100 ? -9.300 3.855 33.845 1.00 62.91 100 ASN A N 1
ATOM 760 C CA . ASN A 1 100 ? -10.428 4.115 34.713 1.00 62.91 100 ASN A CA 1
ATOM 761 C C . ASN A 1 100 ? -9.857 4.752 35.995 1.00 62.91 100 ASN A C 1
ATOM 763 O O . ASN A 1 100 ? -9.153 4.061 36.743 1.00 62.91 100 ASN A O 1
ATOM 767 N N . PRO A 1 101 ? -10.126 6.043 36.275 1.00 68.12 101 PRO A N 1
ATOM 768 C CA . PRO A 1 101 ? -9.542 6.721 37.431 1.00 68.12 101 PRO A CA 1
ATOM 769 C C . PRO A 1 101 ? -9.939 6.040 38.749 1.00 68.12 101 PRO A C 1
ATOM 771 O O . PRO A 1 101 ? -9.187 6.071 39.722 1.00 68.12 101 PRO A O 1
ATOM 774 N N . GLY A 1 102 ? -11.090 5.356 38.765 1.00 73.31 102 GLY A N 1
ATOM 775 C CA . GLY A 1 102 ? -11.547 4.537 39.883 1.00 73.31 102 GLY A CA 1
ATOM 776 C C . GLY A 1 102 ? -10.721 3.264 40.083 1.00 73.31 102 GLY A C 1
ATOM 777 O O . GLY A 1 102 ? -10.428 2.912 41.223 1.00 73.31 102 GLY A O 1
ATOM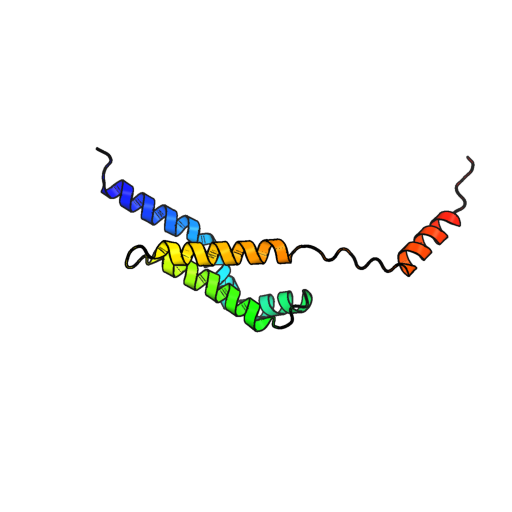 778 N N . ALA A 1 103 ? -10.281 2.604 39.008 1.00 72.69 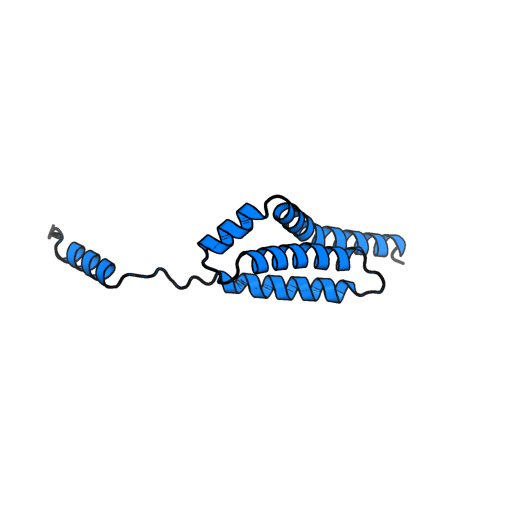103 ALA A N 1
ATOM 779 C CA . ALA A 1 103 ? -9.421 1.421 39.104 1.00 72.69 103 ALA A CA 1
ATOM 780 C C . ALA A 1 103 ? -8.026 1.786 39.632 1.00 72.69 103 ALA A C 1
ATOM 782 O O . ALA A 1 103 ? -7.525 1.124 40.537 1.00 72.69 103 ALA A O 1
ATOM 783 N N . LEU A 1 104 ? -7.443 2.890 39.149 1.00 71.50 104 LEU A N 1
ATOM 784 C CA . LEU A 1 104 ? -6.149 3.387 39.628 1.00 71.50 104 LEU A CA 1
ATOM 785 C C . LEU A 1 104 ? -6.218 3.826 41.101 1.00 71.50 104 LEU A C 1
ATOM 787 O O . LEU A 1 104 ? -5.352 3.465 41.897 1.00 71.50 104 LEU A O 1
ATOM 791 N N . ARG A 1 105 ? -7.292 4.530 41.490 1.00 73.31 105 ARG A N 1
ATOM 792 C CA . ARG A 1 105 ? -7.554 4.906 42.889 1.00 73.31 105 ARG A CA 1
ATOM 793 C C . ARG A 1 105 ? -7.658 3.676 43.793 1.00 73.31 105 ARG A C 1
ATOM 795 O O . ARG A 1 105 ? -7.115 3.689 44.893 1.00 73.31 105 ARG A O 1
ATOM 802 N N . ASN A 1 106 ? -8.312 2.611 43.333 1.00 75.62 106 ASN A N 1
ATOM 803 C CA . ASN A 1 106 ? -8.452 1.377 44.105 1.00 75.62 106 ASN A CA 1
ATOM 804 C C . ASN A 1 106 ? -7.124 0.613 44.228 1.00 75.62 106 ASN A C 1
ATOM 806 O O . ASN A 1 106 ? -6.856 0.057 45.291 1.00 75.62 106 ASN A O 1
ATOM 810 N N . SER A 1 107 ? -6.269 0.632 43.201 1.00 73.19 107 SER A N 1
ATOM 811 C CA . SER A 1 107 ? -4.918 0.054 43.258 1.00 73.19 107 SER A CA 1
ATOM 812 C C . SER A 1 107 ? -4.001 0.819 44.215 1.00 73.19 107 SER A C 1
ATOM 814 O O . SER A 1 107 ? -3.301 0.204 45.012 1.00 73.19 107 SER A O 1
ATOM 816 N N . ILE A 1 108 ? -4.050 2.154 44.205 1.00 72.94 108 ILE A N 1
ATOM 817 C CA . ILE A 1 108 ? -3.275 2.999 45.130 1.00 72.94 108 ILE A CA 1
ATOM 818 C C . ILE A 1 108 ? -3.756 2.812 46.574 1.00 72.94 108 ILE A C 1
ATOM 820 O O . ILE A 1 108 ? -2.939 2.681 47.482 1.00 72.94 108 ILE A O 1
ATOM 824 N N . LEU A 1 109 ? -5.072 2.737 46.797 1.00 73.50 109 LEU A N 1
ATOM 825 C CA . LEU A 1 109 ? -5.627 2.455 48.124 1.00 73.50 109 LEU A CA 1
ATOM 826 C C . LEU A 1 109 ? -5.225 1.064 48.615 1.00 73.50 109 LEU A C 1
ATOM 828 O O . LEU A 1 109 ? -4.809 0.940 49.760 1.00 73.50 109 LEU A O 1
ATOM 832 N N . ARG A 1 110 ? -5.271 0.043 47.747 1.00 71.31 110 ARG A N 1
ATOM 833 C CA . ARG A 1 110 ? -4.777 -1.305 48.063 1.00 71.31 110 ARG A CA 1
ATOM 834 C C . ARG A 1 110 ? -3.309 -1.265 48.484 1.00 71.31 110 ARG A C 1
ATOM 836 O O . ARG A 1 110 ? -2.996 -1.833 49.522 1.00 71.31 110 ARG A O 1
ATOM 843 N N . LEU A 1 111 ? -2.454 -0.554 47.743 1.00 73.62 111 LEU A N 1
ATOM 844 C CA . LEU A 1 111 ? -1.021 -0.407 48.035 1.00 73.62 111 LEU A CA 1
ATOM 845 C C . LEU A 1 111 ? -0.736 0.375 49.327 1.00 73.62 111 LEU A C 1
ATOM 847 O O . LEU A 1 111 ? 0.231 0.061 50.010 1.00 73.62 111 LEU A O 1
ATOM 851 N N . ASN A 1 112 ? -1.575 1.349 49.691 1.00 69.44 112 ASN A N 1
ATOM 852 C CA . ASN A 1 112 ? -1.452 2.094 50.951 1.00 69.44 112 ASN A CA 1
ATOM 853 C C . ASN A 1 112 ? -2.028 1.334 52.164 1.00 69.44 112 ASN A C 1
ATOM 855 O O . ASN A 1 112 ? -1.778 1.702 53.305 1.00 69.44 112 ASN A O 1
ATOM 859 N N . THR A 1 113 ? -2.827 0.290 51.922 1.00 71.69 113 THR A N 1
ATOM 860 C CA . THR A 1 113 ? -3.329 -0.627 52.961 1.00 71.69 113 THR A CA 1
ATOM 861 C C . THR A 1 113 ? -2.517 -1.913 53.079 1.00 71.69 113 THR A C 1
ATOM 863 O O . THR A 1 113 ? -2.825 -2.741 53.936 1.00 71.69 113 THR A O 1
ATOM 866 N N . LEU A 1 114 ? -1.508 -2.114 52.223 1.00 69.50 114 LEU A N 1
ATOM 867 C CA . LEU A 1 114 ? -0.552 -3.191 52.442 1.00 69.50 114 LEU A CA 1
ATOM 868 C C . LEU A 1 114 ? 0.264 -2.840 53.693 1.00 69.50 114 LEU A C 1
ATOM 870 O O . LEU A 1 114 ? 0.760 -1.715 53.779 1.00 69.50 114 LEU A O 1
ATOM 874 N N . PRO A 1 115 ? 0.405 -3.765 54.656 1.00 66.38 115 PRO A N 1
ATOM 875 C CA . PRO A 1 115 ? 1.364 -3.612 55.734 1.00 66.38 115 PRO A CA 1
ATOM 876 C C . PRO A 1 115 ? 2.748 -3.694 55.093 1.00 66.38 115 PRO A C 1
ATOM 878 O O . PRO A 1 115 ? 3.280 -4.780 54.872 1.00 66.38 115 PRO A O 1
ATOM 881 N N . TRP A 1 116 ? 3.291 -2.547 54.689 1.00 55.44 116 TRP A N 1
ATOM 882 C CA . TRP A 1 116 ? 4.702 -2.449 54.366 1.00 55.44 116 TRP A CA 1
ATOM 883 C C . TRP A 1 116 ? 5.441 -2.778 55.656 1.00 55.44 116 TRP A C 1
ATOM 885 O O . TRP A 1 116 ? 5.323 -2.057 56.643 1.00 55.44 116 TRP A O 1
ATOM 895 N N . SER A 1 117 ? 6.093 -3.936 55.640 1.00 54.41 117 SER A N 1
ATOM 896 C CA . SER A 1 117 ? 6.994 -4.420 56.672 1.00 54.41 117 SER A CA 1
ATOM 897 C C . SER A 1 117 ? 7.990 -3.318 57.022 1.00 54.41 117 SER A C 1
ATOM 899 O O . SER A 1 117 ? 8.850 -2.980 56.207 1.00 54.41 117 SER A O 1
ATOM 901 N N . GLU A 1 118 ? 7.859 -2.758 58.220 1.00 56.28 118 GLU A N 1
ATOM 902 C CA . GLU A 1 118 ? 8.927 -2.021 58.899 1.00 56.28 118 GLU A CA 1
ATOM 903 C C . GLU A 1 118 ? 9.999 -3.005 59.411 1.00 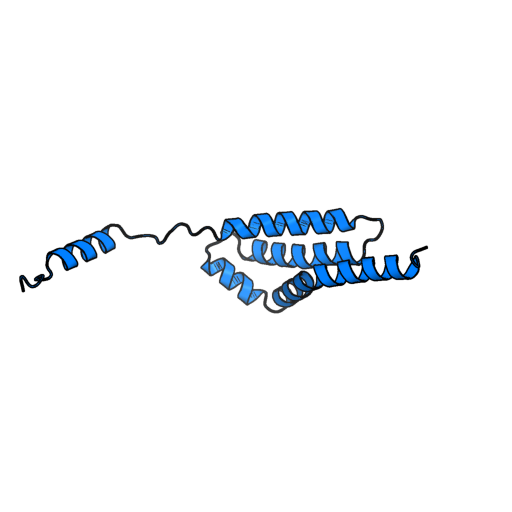56.28 118 GLU A C 1
ATOM 905 O O . GLU A 1 118 ? 10.319 -3.005 60.599 1.00 56.28 118 GLU A O 1
ATOM 910 N N . ASP A 1 119 ? 10.542 -3.839 58.517 1.00 51.34 119 ASP A N 1
ATOM 911 C CA . ASP A 1 119 ? 11.687 -4.714 58.803 1.00 51.34 119 ASP A CA 1
ATOM 912 C C . ASP A 1 119 ? 12.960 -4.161 58.140 1.00 51.34 119 ASP A C 1
ATOM 914 O O . ASP A 1 119 ? 12.961 -3.994 56.895 1.00 51.34 119 ASP A O 1
#

Radius of gyration: 24.23 Å; chains: 1; bounding box: 46×23×81 Å